Protein AF-A0A8T6VE98-F1 (afdb_monomer)

Mean predicted aligned error: 12.16 Å

Foldseek 3Di:
DKDFPDWDDDDPDIDTDIDDDPQRVCCVVVLDDDPPPPVQVVVVQVVQVVVPFQFDDDPVLSVVLNVLVVVLVVLFADPVVSVVLVVPDPPDGPVRSVVVSRVVRCVRGDPVSVVVSVVSVVVSVVSRVVRTPDDDDDD

Nearest PDB structures (foldseek):
  3kjl-assembly1_A  TM=3.772E-01  e=2.200E+00  Saccharomyces cerevisiae
  5x11-assembly2_E  TM=1.725E-01  e=3.029E+00  Bacillus spizizenii str. W23
  8ccr-assembly1_A  TM=2.391E-01  e=9.582E+00  Escherichia coli

Structure (mmCIF, N/CA/C/O backbone):
data_AF-A0A8T6VE98-F1
#
_entry.id   AF-A0A8T6VE98-F1
#
loop_
_atom_site.group_PDB
_atom_site.id
_atom_site.type_symbol
_atom_site.label_atom_id
_atom_site.label_alt_id
_atom_site.label_comp_id
_atom_site.label_asym_id
_atom_site.label_entity_id
_atom_site.label_seq_id
_atom_site.pdbx_PDB_ins_code
_atom_site.Cartn_x
_atom_site.Cartn_y
_atom_site.Cartn_z
_atom_site.occupancy
_atom_site.B_iso_or_equiv
_atom_site.auth_seq_id
_atom_site.auth_comp_id
_atom_site.auth_asym_id
_atom_site.auth_atom_id
_atom_site.pdbx_PDB_model_num
ATOM 1 N N . LEU A 1 1 ? 14.942 -5.719 -18.054 1.00 49.81 1 LEU A N 1
ATOM 2 C CA . LEU A 1 1 ? 15.530 -6.106 -19.365 1.00 49.81 1 LEU A CA 1
ATOM 3 C C . LEU A 1 1 ? 14.488 -6.857 -20.196 1.00 49.81 1 LEU A C 1
ATOM 5 O O . LEU A 1 1 ? 14.049 -7.920 -19.772 1.00 49.81 1 LEU A O 1
ATOM 9 N N . VAL A 1 2 ? 14.068 -6.310 -21.343 1.00 51.84 2 VAL A N 1
ATOM 10 C CA . VAL A 1 2 ? 13.256 -7.044 -22.334 1.00 51.84 2 VAL A CA 1
ATOM 11 C C . VAL A 1 2 ? 14.223 -7.776 -23.256 1.00 51.84 2 VAL A C 1
ATOM 13 O O . VAL A 1 2 ? 15.074 -7.137 -23.871 1.00 51.84 2 VAL A O 1
ATOM 16 N N . LYS A 1 3 ? 14.138 -9.104 -23.323 1.00 51.22 3 LYS A N 1
ATOM 17 C CA . LYS A 1 3 ? 14.939 -9.909 -24.251 1.00 51.22 3 LYS A CA 1
ATOM 18 C C . LYS A 1 3 ? 14.039 -10.409 -25.373 1.00 51.22 3 LYS A C 1
ATOM 20 O O . LYS A 1 3 ? 12.909 -10.823 -25.123 1.00 51.22 3 LYS A O 1
ATOM 25 N N . VAL A 1 4 ? 14.540 -10.380 -26.604 1.00 56.28 4 VAL A N 1
ATOM 26 C CA . VAL A 1 4 ? 13.905 -11.102 -27.710 1.00 56.28 4 VAL A CA 1
ATOM 27 C C . VAL A 1 4 ? 14.073 -12.586 -27.410 1.00 56.28 4 VAL A C 1
ATOM 29 O O . VAL A 1 4 ? 15.195 -13.080 -27.334 1.00 56.28 4 VAL A O 1
ATOM 32 N N . ALA A 1 5 ? 12.964 -13.270 -27.151 1.00 59.19 5 ALA A N 1
ATOM 33 C CA . ALA A 1 5 ? 12.965 -14.696 -26.857 1.00 59.19 5 ALA A CA 1
ATOM 34 C C . ALA A 1 5 ? 12.984 -15.520 -28.145 1.00 59.19 5 ALA A C 1
ATOM 36 O O . ALA A 1 5 ? 13.614 -16.574 -28.190 1.00 59.19 5 ALA A O 1
ATOM 37 N N . ARG A 1 6 ? 12.311 -15.032 -29.193 1.00 65.50 6 ARG A N 1
ATOM 38 C CA . ARG A 1 6 ? 12.258 -15.676 -30.507 1.00 65.50 6 ARG A CA 1
ATOM 39 C C . ARG A 1 6 ? 11.893 -14.651 -31.574 1.00 65.50 6 ARG A C 1
ATOM 41 O O . ARG A 1 6 ? 11.009 -13.833 -31.351 1.00 65.50 6 ARG A O 1
ATOM 48 N N . GLU A 1 7 ? 12.540 -14.727 -32.727 1.00 70.44 7 GLU A N 1
ATOM 49 C CA . GLU A 1 7 ? 12.092 -14.057 -33.946 1.00 70.44 7 GLU A CA 1
ATOM 50 C C . GLU A 1 7 ? 11.827 -15.116 -35.008 1.00 70.44 7 GLU A C 1
ATOM 52 O O . GLU A 1 7 ? 12.693 -15.948 -35.281 1.00 70.44 7 GLU A O 1
ATOM 57 N N . GLU A 1 8 ? 10.629 -15.101 -35.584 1.00 75.88 8 GLU A N 1
ATOM 58 C CA . GLU A 1 8 ? 10.280 -15.948 -36.720 1.00 75.88 8 GLU A CA 1
ATOM 59 C C . GLU A 1 8 ? 10.026 -15.094 -37.953 1.00 75.88 8 GLU A C 1
ATOM 61 O O . GLU A 1 8 ? 9.348 -14.069 -37.907 1.00 75.88 8 GLU A O 1
ATOM 66 N N . ARG A 1 9 ? 10.590 -15.529 -39.080 1.00 75.31 9 ARG A N 1
ATOM 67 C CA . ARG A 1 9 ? 10.278 -14.977 -40.394 1.00 75.31 9 ARG A CA 1
ATOM 68 C C . ARG A 1 9 ? 9.356 -15.936 -41.113 1.00 75.31 9 ARG A C 1
ATOM 70 O O . ARG A 1 9 ? 9.775 -17.031 -41.483 1.00 75.31 9 ARG A O 1
ATOM 77 N N . ILE A 1 10 ? 8.123 -15.498 -41.320 1.00 73.88 10 ILE A N 1
ATOM 78 C CA . ILE A 1 10 ? 7.138 -16.205 -42.127 1.00 73.88 10 ILE A CA 1
ATOM 79 C C . ILE A 1 10 ? 6.921 -15.357 -43.375 1.00 73.88 10 ILE A C 1
ATOM 81 O O . ILE A 1 10 ? 6.214 -14.351 -43.355 1.00 73.88 10 ILE A O 1
ATOM 85 N N . ASP A 1 11 ? 7.587 -15.764 -44.455 1.00 80.19 11 ASP A N 1
ATOM 86 C CA . ASP A 1 11 ? 7.559 -15.103 -45.759 1.00 80.19 11 ASP A CA 1
ATOM 87 C C . ASP A 1 11 ? 7.952 -13.612 -45.686 1.00 80.19 11 ASP A C 1
ATOM 89 O O . ASP A 1 11 ? 9.123 -13.291 -45.466 1.00 80.19 11 ASP A O 1
ATOM 93 N N . HIS A 1 12 ? 6.999 -12.690 -45.842 1.00 78.94 12 HIS A N 1
ATOM 94 C CA . HIS A 1 12 ? 7.232 -11.240 -45.781 1.00 78.94 12 HIS A CA 1
ATOM 95 C C . HIS A 1 12 ? 6.992 -10.644 -44.381 1.00 78.94 12 HIS A C 1
ATOM 97 O O . HIS A 1 12 ? 7.126 -9.434 -44.196 1.00 78.94 12 HIS A O 1
ATOM 103 N N . ILE A 1 13 ? 6.616 -11.471 -43.399 1.00 63.66 13 ILE A N 1
ATOM 104 C CA . ILE A 1 13 ? 6.259 -11.054 -42.041 1.00 63.66 13 ILE A CA 1
ATOM 105 C C . ILE A 1 13 ? 7.363 -11.475 -41.067 1.00 63.66 13 ILE A C 1
ATOM 107 O O . ILE A 1 13 ? 7.862 -12.601 -41.103 1.00 63.66 13 ILE A O 1
ATOM 111 N N . VAL A 1 14 ? 7.739 -10.550 -40.184 1.00 76.56 14 VAL A N 1
ATOM 112 C CA . VAL A 1 14 ? 8.636 -10.809 -39.053 1.00 76.56 14 VAL A CA 1
ATOM 113 C C . VAL A 1 14 ? 7.805 -10.767 -37.775 1.00 76.56 14 VAL A C 1
ATOM 115 O O . VAL A 1 14 ? 7.212 -9.734 -37.464 1.00 76.56 14 VAL A O 1
ATOM 118 N N . GLU A 1 15 ? 7.771 -11.874 -37.040 1.00 65.31 15 GLU A N 1
ATOM 119 C CA . GLU A 1 15 ? 7.159 -11.961 -35.716 1.00 65.31 15 GLU A CA 1
ATOM 120 C C . GLU A 1 15 ? 8.247 -11.976 -34.641 1.00 65.31 15 GLU A C 1
ATOM 122 O O . GLU A 1 15 ? 9.053 -12.905 -34.572 1.00 65.31 15 GLU A O 1
ATOM 127 N N . SER A 1 16 ? 8.260 -10.957 -33.780 1.00 69.19 16 SER A N 1
ATOM 128 C CA . SER A 1 16 ? 9.201 -10.845 -32.660 1.00 69.19 16 SER A CA 1
ATOM 129 C C . SER A 1 16 ? 8.479 -11.121 -31.337 1.00 69.19 16 SER A C 1
ATOM 131 O O . SER A 1 16 ? 7.616 -10.357 -30.904 1.00 69.19 16 SER A O 1
ATOM 133 N N . TYR A 1 17 ? 8.849 -12.215 -30.672 1.00 64.56 17 TYR A N 1
ATOM 134 C CA . TYR A 1 17 ? 8.337 -12.627 -29.367 1.00 64.56 17 TYR A CA 1
ATOM 135 C C . TYR A 1 17 ? 9.280 -12.131 -28.271 1.00 64.56 17 TYR A C 1
ATOM 137 O O . TYR A 1 17 ? 10.431 -12.564 -28.163 1.00 64.56 17 TYR A O 1
ATOM 145 N N . TYR A 1 18 ? 8.789 -11.223 -27.435 1.00 65.19 18 TYR A N 1
ATOM 146 C CA . TYR A 1 18 ? 9.564 -10.616 -26.357 1.00 65.19 18 TYR A CA 1
ATOM 147 C C . TYR A 1 18 ? 9.268 -11.299 -25.021 1.00 65.19 18 TYR A C 1
ATOM 149 O O . TYR A 1 18 ? 8.112 -11.440 -24.628 1.00 65.19 18 TYR A O 1
ATOM 157 N N . GLN A 1 19 ? 10.318 -11.669 -24.290 1.00 57.78 19 GLN A N 1
ATOM 158 C CA . GLN A 1 19 ? 10.224 -12.078 -22.893 1.00 57.78 19 GLN A CA 1
ATOM 159 C C . GLN A 1 19 ? 10.719 -10.929 -22.013 1.00 57.78 19 GLN A C 1
ATOM 161 O O . GLN A 1 19 ? 11.869 -10.491 -22.099 1.00 57.78 19 GLN A O 1
ATOM 166 N N . ALA A 1 20 ? 9.833 -10.433 -21.156 1.00 60.91 20 ALA A N 1
ATOM 167 C CA . ALA A 1 20 ? 10.144 -9.428 -20.149 1.00 60.91 20 ALA A CA 1
ATOM 168 C C . ALA A 1 20 ? 10.075 -10.066 -18.758 1.00 60.91 20 ALA A C 1
ATOM 170 O O . ALA A 1 20 ? 9.220 -10.915 -18.501 1.00 60.91 20 ALA A O 1
ATOM 171 N N . THR A 1 21 ? 10.955 -9.655 -17.842 1.00 55.28 21 THR A N 1
ATOM 172 C CA . THR A 1 21 ? 10.757 -9.963 -16.418 1.00 55.28 21 THR A CA 1
ATOM 173 C C . THR A 1 21 ? 9.490 -9.266 -15.917 1.00 55.28 21 THR A C 1
ATOM 175 O O . THR A 1 21 ? 9.157 -8.184 -16.407 1.00 55.28 21 THR A O 1
ATOM 178 N N . ALA A 1 22 ? 8.794 -9.855 -14.937 1.00 55.25 22 ALA A N 1
ATOM 179 C CA . ALA A 1 22 ? 7.563 -9.288 -14.374 1.00 55.25 22 ALA A CA 1
ATOM 180 C C . ALA A 1 22 ? 7.748 -7.828 -13.922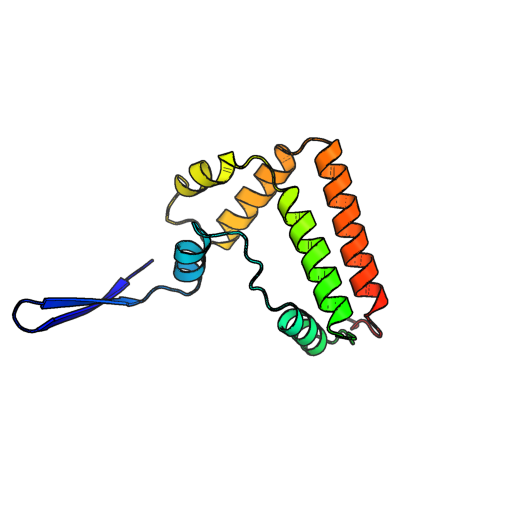 1.00 55.25 22 ALA A C 1
ATOM 182 O O . ALA A 1 22 ? 6.896 -6.992 -14.182 1.00 55.25 22 ALA A O 1
ATOM 183 N N . GLU A 1 23 ? 8.907 -7.490 -13.361 1.00 48.16 23 GLU A N 1
ATOM 184 C CA . GLU A 1 23 ? 9.288 -6.122 -12.985 1.00 48.16 23 GLU A CA 1
ATOM 185 C C . GLU A 1 23 ? 9.366 -5.174 -14.195 1.00 48.16 23 GLU A C 1
ATOM 187 O O . GLU A 1 23 ? 8.840 -4.066 -14.159 1.00 48.16 23 GLU A O 1
ATOM 192 N N . THR A 1 24 ? 9.948 -5.628 -15.314 1.00 51.03 24 THR A N 1
ATOM 193 C CA . THR A 1 24 ? 10.010 -4.844 -16.562 1.00 51.03 24 THR A CA 1
ATOM 194 C C . THR A 1 24 ? 8.619 -4.686 -17.191 1.00 51.03 24 THR A C 1
ATOM 196 O O . THR A 1 24 ? 8.321 -3.654 -17.792 1.00 51.03 24 THR A O 1
ATOM 199 N N . PHE A 1 25 ? 7.745 -5.686 -17.048 1.00 51.38 25 PHE A N 1
ATOM 200 C CA . PHE A 1 25 ? 6.347 -5.630 -17.489 1.00 51.38 25 PHE A CA 1
ATOM 201 C C . PHE A 1 25 ? 5.513 -4.663 -16.632 1.00 51.38 25 PHE A C 1
ATOM 203 O O . PHE A 1 25 ? 4.803 -3.817 -17.172 1.00 51.38 25 PHE A O 1
ATOM 210 N N . ILE A 1 26 ? 5.663 -4.723 -15.305 1.00 50.16 26 ILE A N 1
ATOM 211 C CA . ILE A 1 26 ? 5.022 -3.809 -14.349 1.00 50.16 26 ILE A CA 1
ATOM 212 C C . ILE A 1 26 ? 5.463 -2.366 -14.613 1.00 50.16 26 ILE A C 1
ATOM 214 O O . ILE A 1 26 ? 4.615 -1.479 -14.614 1.00 50.16 26 ILE A O 1
ATOM 218 N N . CYS A 1 27 ? 6.738 -2.123 -14.929 1.00 45.12 27 CYS A N 1
ATOM 219 C CA . CYS A 1 27 ? 7.204 -0.802 -15.357 1.00 45.12 27 CYS A CA 1
ATOM 220 C C . CYS A 1 27 ? 6.649 -0.399 -16.730 1.00 45.12 27 CYS A C 1
ATOM 222 O O . CYS A 1 27 ? 6.053 0.658 -16.858 1.00 45.12 27 CYS A O 1
ATOM 224 N N . SER A 1 28 ? 6.790 -1.221 -17.773 1.00 46.00 28 SER A N 1
ATOM 225 C CA . SER A 1 28 ? 6.398 -0.826 -19.142 1.00 46.00 28 SER A CA 1
ATOM 226 C C . SER A 1 28 ? 4.891 -0.607 -19.326 1.00 46.00 28 SER A C 1
ATOM 228 O O . SER A 1 28 ? 4.492 0.266 -20.095 1.00 46.00 28 SER A O 1
ATOM 230 N N . ILE A 1 29 ? 4.047 -1.339 -18.594 1.00 44.31 29 ILE A N 1
ATOM 231 C CA . ILE A 1 29 ? 2.590 -1.125 -18.578 1.00 44.31 29 ILE A CA 1
ATOM 232 C C . ILE A 1 29 ? 2.184 -0.111 -17.503 1.00 44.31 29 ILE A C 1
ATOM 234 O O . ILE A 1 29 ? 1.236 0.652 -17.706 1.00 44.31 29 ILE A O 1
ATOM 238 N N . GLY A 1 30 ? 2.907 -0.056 -16.383 1.00 40.47 30 GLY A N 1
ATOM 239 C CA . GLY A 1 30 ? 2.631 0.855 -15.272 1.00 40.47 30 GLY A CA 1
ATOM 240 C C . GLY A 1 30 ? 3.111 2.290 -15.487 1.00 40.47 30 GLY A C 1
ATOM 241 O O . GLY A 1 30 ? 2.562 3.197 -14.868 1.00 40.47 30 GLY A O 1
ATOM 242 N N . SER A 1 31 ? 4.075 2.529 -16.380 1.00 39.41 31 SER A N 1
ATOM 243 C CA . SER A 1 31 ? 4.663 3.858 -16.575 1.00 39.41 31 SER A CA 1
ATOM 244 C C . SER A 1 31 ? 3.782 4.838 -17.350 1.00 39.41 31 SER A C 1
ATOM 246 O O . SER A 1 31 ? 4.100 6.018 -17.327 1.00 39.41 31 SER A O 1
ATOM 248 N N . LEU A 1 32 ? 2.694 4.436 -18.029 1.00 37.09 32 LEU A N 1
ATOM 249 C CA . LEU A 1 32 ? 1.987 5.383 -18.917 1.00 37.09 32 LEU A CA 1
ATOM 250 C C . LEU A 1 32 ? 0.457 5.294 -19.009 1.00 37.09 32 LEU A C 1
ATOM 252 O O . LEU A 1 32 ? -0.135 6.066 -19.766 1.00 37.09 32 LEU A O 1
ATOM 256 N N . ARG A 1 33 ? -0.249 4.427 -18.271 1.00 31.73 33 ARG A N 1
ATOM 257 C CA . ARG A 1 33 ? -1.723 4.400 -18.370 1.00 31.73 33 ARG A CA 1
ATOM 258 C C . ARG A 1 33 ? -2.423 4.214 -17.039 1.00 31.73 33 ARG A C 1
ATOM 260 O O . ARG A 1 33 ? -2.829 3.112 -16.708 1.00 31.73 33 ARG A O 1
ATOM 267 N N . LYS A 1 34 ? -2.691 5.364 -16.412 1.00 36.72 34 LYS A N 1
ATOM 268 C CA . LYS A 1 34 ? -3.667 5.591 -15.340 1.00 36.72 34 LYS A CA 1
ATOM 269 C C . LYS A 1 34 ? -3.378 4.777 -14.087 1.00 36.72 34 LYS A C 1
ATOM 271 O O . LYS A 1 34 ? -3.372 3.554 -14.103 1.00 36.72 34 LYS A O 1
ATOM 276 N N . GLU A 1 35 ? -3.233 5.505 -12.991 1.00 42.50 35 GLU A N 1
ATOM 277 C CA . GLU A 1 35 ? -3.236 5.057 -11.601 1.00 42.50 35 GLU A CA 1
ATOM 278 C C . GLU A 1 35 ? -4.482 4.225 -11.269 1.00 42.50 35 GLU A C 1
ATOM 280 O O . GLU A 1 35 ? -5.382 4.633 -10.541 1.00 42.50 35 GLU A O 1
ATOM 285 N N . THR A 1 36 ? -4.558 3.041 -11.847 1.00 40.25 36 THR A N 1
ATOM 286 C CA . THR A 1 36 ? -5.557 2.053 -11.528 1.00 40.25 36 THR A CA 1
ATOM 287 C C . THR A 1 36 ? -4.850 1.190 -10.517 1.00 40.25 36 THR A C 1
ATOM 289 O O . THR A 1 36 ? -3.970 0.404 -10.864 1.00 40.25 36 THR A O 1
ATOM 292 N N . ILE A 1 37 ? -5.194 1.389 -9.251 1.00 46.50 37 ILE A N 1
ATOM 293 C CA . ILE A 1 37 ? -5.034 0.370 -8.226 1.00 46.50 37 ILE A CA 1
ATOM 294 C C . ILE A 1 37 ? -5.784 -0.862 -8.766 1.00 46.50 37 ILE A C 1
ATOM 296 O O . ILE A 1 37 ? -6.970 -1.035 -8.531 1.00 46.50 37 ILE A O 1
ATOM 300 N N . LYS A 1 38 ? -5.120 -1.671 -9.596 1.00 49.28 38 LYS A N 1
ATOM 301 C CA . LYS A 1 38 ? -5.482 -3.063 -9.886 1.00 49.28 38 LYS A CA 1
ATOM 302 C C . LYS A 1 38 ? -4.727 -3.972 -8.917 1.00 49.28 38 LYS A C 1
ATOM 304 O O . LYS A 1 38 ? -4.317 -5.068 -9.270 1.00 49.28 38 LYS A O 1
ATOM 309 N N . VAL A 1 39 ? -4.457 -3.470 -7.715 1.00 61.06 39 VAL A N 1
ATOM 310 C CA . VAL A 1 39 ? -4.163 -4.346 -6.594 1.00 61.06 39 VAL A CA 1
ATOM 311 C C . VAL A 1 39 ? -5.524 -4.854 -6.168 1.00 61.06 39 VAL A C 1
ATOM 313 O O . VAL A 1 39 ? -6.365 -4.054 -5.754 1.00 61.06 39 VAL A O 1
ATOM 316 N N . ASP A 1 40 ? 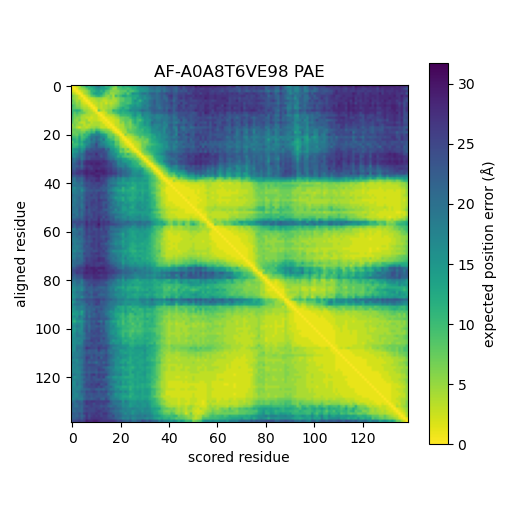-5.759 -6.147 -6.349 1.00 73.94 40 ASP A N 1
ATOM 317 C CA . ASP A 1 40 ? -6.952 -6.763 -5.801 1.00 73.94 40 ASP A CA 1
ATOM 318 C C . ASP A 1 40 ? -6.819 -6.738 -4.275 1.00 73.94 40 ASP A C 1
ATOM 320 O O . ASP A 1 40 ? -6.028 -7.466 -3.675 1.00 73.94 40 ASP A O 1
ATOM 324 N N . LEU A 1 41 ? -7.520 -5.803 -3.633 1.00 81.88 41 LEU A N 1
ATOM 325 C CA . LEU A 1 41 ? -7.470 -5.671 -2.181 1.00 81.88 41 LEU A CA 1
ATOM 326 C C . LEU A 1 41 ? -8.088 -6.887 -1.485 1.00 81.88 41 LEU A C 1
ATOM 328 O O . LEU A 1 41 ? -7.785 -7.108 -0.314 1.00 81.88 41 LEU A O 1
ATOM 332 N N . VAL A 1 42 ? -8.894 -7.691 -2.186 1.00 83.44 42 VAL A N 1
ATOM 333 C CA . VAL A 1 42 ? -9.353 -8.986 -1.676 1.00 83.44 42 VAL A CA 1
ATOM 334 C C . VAL A 1 42 ? -8.155 -9.913 -1.498 1.00 83.44 42 VAL A C 1
ATOM 336 O O . VAL A 1 42 ? -7.948 -10.416 -0.394 1.00 83.44 42 VAL A O 1
ATOM 339 N N . ASP A 1 43 ? -7.299 -10.036 -2.517 1.00 85.12 43 ASP A N 1
ATOM 340 C CA . ASP A 1 43 ? -6.074 -10.845 -2.448 1.00 85.12 43 ASP A CA 1
ATOM 341 C C . ASP A 1 43 ? -5.120 -10.348 -1.355 1.00 85.12 43 ASP A C 1
ATOM 343 O O . ASP A 1 43 ? -4.466 -11.146 -0.682 1.00 85.12 43 ASP A O 1
ATOM 347 N N . VAL A 1 44 ? -5.049 -9.030 -1.132 1.00 87.25 44 VAL A N 1
ATOM 348 C CA . VAL A 1 44 ? -4.243 -8.452 -0.043 1.00 87.25 44 VAL A CA 1
ATOM 349 C C . VAL A 1 44 ? -4.779 -8.882 1.322 1.00 87.25 44 VAL A C 1
ATOM 351 O O . VAL A 1 44 ? -4.002 -9.320 2.173 1.00 87.25 44 VAL A O 1
ATOM 354 N N . LEU A 1 45 ? -6.093 -8.784 1.547 1.00 89.12 45 LEU A N 1
ATOM 355 C CA . LEU A 1 45 ? -6.717 -9.223 2.799 1.00 89.12 45 LEU A CA 1
ATOM 356 C C . LEU A 1 45 ? -6.591 -10.743 2.990 1.00 89.12 45 LEU A C 1
ATOM 358 O O . LEU A 1 45 ? -6.339 -11.207 4.103 1.00 89.12 45 LEU A O 1
ATOM 362 N N . GLU A 1 46 ? -6.698 -11.528 1.918 1.00 88.81 46 GLU A N 1
ATOM 363 C CA . GLU A 1 46 ? -6.459 -12.972 1.957 1.00 88.81 46 GLU A CA 1
ATOM 364 C C . GLU A 1 46 ? -4.986 -13.294 2.262 1.00 88.81 46 GLU A C 1
ATOM 366 O O . GLU A 1 46 ? -4.685 -14.191 3.050 1.00 88.81 46 GLU A O 1
ATOM 371 N N . GLY A 1 47 ? -4.052 -12.520 1.708 1.00 89.62 47 GLY A N 1
ATOM 372 C CA . GLY A 1 47 ? -2.629 -12.586 2.036 1.00 89.62 47 GLY A CA 1
ATOM 373 C C . GLY A 1 47 ? -2.355 -12.303 3.514 1.00 89.62 47 GLY A C 1
ATOM 374 O O . GLY A 1 47 ? -1.588 -13.030 4.146 1.00 89.62 47 GLY A O 1
ATOM 375 N N . LEU A 1 48 ? -3.032 -11.308 4.098 1.00 90.81 48 LEU A N 1
ATOM 376 C CA . LEU A 1 48 ? -2.962 -11.025 5.536 1.00 90.81 48 LEU A CA 1
ATOM 377 C C . LEU A 1 48 ? -3.484 -12.203 6.378 1.00 90.81 48 LEU A C 1
ATOM 379 O O . LEU A 1 48 ? -2.845 -12.571 7.367 1.00 90.81 48 LEU A O 1
ATOM 383 N N . ASN A 1 49 ? -4.576 -12.846 5.949 1.00 90.69 49 ASN A N 1
ATOM 384 C CA . ASN A 1 49 ? -5.069 -14.086 6.561 1.00 90.69 49 ASN A CA 1
ATOM 385 C C . ASN A 1 49 ? -4.029 -15.216 6.509 1.00 90.69 49 ASN A C 1
ATOM 387 O O . ASN A 1 49 ? -3.815 -15.898 7.513 1.00 90.69 49 ASN A O 1
ATOM 391 N N . LYS A 1 50 ? -3.316 -15.376 5.386 1.00 92.06 50 LYS A N 1
ATOM 392 C CA . LYS A 1 50 ? -2.269 -16.404 5.219 1.00 92.06 50 LYS A CA 1
ATOM 393 C C . LYS A 1 50 ? -1.076 -16.220 6.160 1.00 92.06 50 LYS A C 1
ATOM 395 O O . LYS A 1 50 ? -0.480 -17.214 6.565 1.00 92.06 50 LYS A O 1
ATOM 400 N N . ILE A 1 51 ? -0.746 -14.984 6.540 1.00 92.06 51 ILE A N 1
ATOM 401 C CA . ILE A 1 51 ? 0.331 -14.689 7.505 1.00 92.06 51 ILE A CA 1
ATOM 402 C C . ILE A 1 51 ? -0.170 -14.561 8.958 1.00 92.06 51 ILE A C 1
ATOM 404 O O . ILE A 1 51 ? 0.600 -14.193 9.844 1.00 92.06 51 ILE A O 1
ATOM 408 N N . GLY A 1 52 ? -1.445 -14.882 9.214 1.00 90.06 52 GLY A N 1
ATOM 409 C CA . GLY A 1 52 ? -2.000 -15.064 10.558 1.00 90.06 52 GLY A CA 1
ATOM 410 C C . GLY A 1 52 ? -2.841 -13.911 11.115 1.00 90.06 52 GLY A C 1
ATOM 411 O O . GLY A 1 52 ? -3.271 -14.000 12.263 1.00 90.06 52 GLY A O 1
ATOM 412 N N . PHE A 1 53 ? -3.113 -12.849 10.347 1.00 93.06 53 PHE A N 1
ATOM 413 C CA . PHE A 1 53 ? -4.098 -11.832 10.747 1.00 93.06 53 PHE A CA 1
ATOM 414 C C . PHE A 1 53 ? -5.500 -12.323 10.429 1.00 93.06 53 PHE A C 1
ATOM 416 O O . PHE A 1 53 ? -5.794 -12.562 9.270 1.00 93.06 53 PHE A O 1
ATOM 423 N N . LYS A 1 54 ? -6.397 -12.422 11.411 1.00 91.81 54 LYS A N 1
ATOM 424 C CA . LYS A 1 54 ? -7.793 -12.798 11.137 1.00 91.81 54 LYS A CA 1
ATOM 425 C C . LYS A 1 54 ? -8.578 -11.578 10.664 1.00 91.81 54 LYS A C 1
ATOM 427 O O . LYS A 1 54 ? -9.090 -10.820 11.487 1.00 91.81 54 LYS A O 1
ATOM 432 N N . MET A 1 55 ? -8.660 -11.398 9.350 1.00 90.00 55 MET A N 1
ATOM 433 C CA . MET A 1 55 ? -9.307 -10.257 8.702 1.00 90.00 55 MET A CA 1
ATOM 434 C C . MET A 1 55 ? -10.7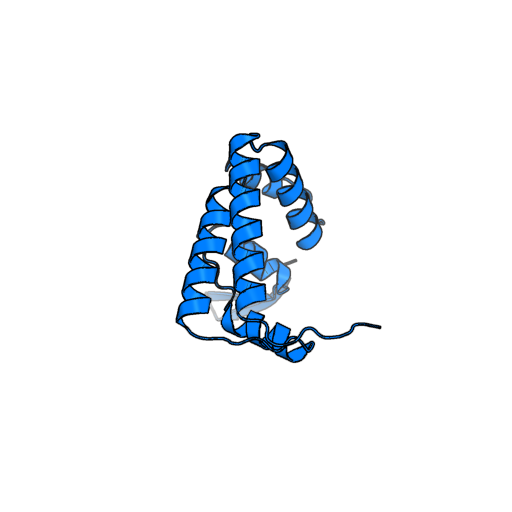30 -10.600 8.253 1.00 90.00 55 MET A C 1
ATOM 436 O O . MET A 1 55 ? -10.953 -11.612 7.590 1.00 90.00 55 MET A O 1
ATOM 440 N N . GLU A 1 56 ? -11.682 -9.717 8.540 1.00 84.38 56 GLU A N 1
ATOM 441 C CA . GLU A 1 56 ? -13.031 -9.764 7.973 1.00 84.38 56 GLU A CA 1
ATOM 442 C C . GLU A 1 56 ? -13.095 -8.962 6.671 1.00 84.38 56 GLU A C 1
ATOM 444 O O . GLU A 1 56 ? -13.102 -7.731 6.671 1.00 84.38 56 GLU A O 1
ATOM 449 N N . GLY A 1 57 ? -13.119 -9.670 5.543 1.00 68.75 57 GLY A N 1
ATOM 450 C CA . GLY A 1 57 ? -13.282 -9.072 4.221 1.00 68.75 57 GLY A CA 1
ATOM 451 C C . GLY A 1 57 ? -14.744 -9.095 3.787 1.00 68.75 57 GLY A C 1
ATOM 452 O O . GLY A 1 57 ? -15.262 -10.149 3.433 1.00 68.75 57 GLY A O 1
ATOM 453 N N . HIS A 1 58 ? -15.400 -7.936 3.789 1.00 77.62 58 HIS A N 1
ATOM 454 C CA . HIS A 1 58 ? -16.680 -7.730 3.108 1.00 77.62 58 HIS A CA 1
ATOM 455 C C . HIS A 1 58 ? -16.493 -6.725 1.967 1.00 77.62 58 HIS A C 1
ATOM 457 O O . HIS A 1 58 ? -15.671 -5.813 2.083 1.00 77.62 58 HIS A O 1
ATOM 463 N N . ASP A 1 59 ? -17.289 -6.835 0.903 1.00 80.81 59 ASP A N 1
ATOM 464 C CA . ASP A 1 59 ? -17.196 -5.963 -0.282 1.00 80.81 59 ASP A CA 1
ATOM 465 C C . ASP A 1 59 ? -17.260 -4.466 0.069 1.00 80.81 59 ASP A C 1
ATOM 467 O O . ASP A 1 59 ? -16.558 -3.640 -0.516 1.00 80.81 59 ASP A O 1
ATOM 471 N N . GLU A 1 60 ? -18.041 -4.102 1.090 1.00 84.69 60 GLU A N 1
ATOM 472 C CA . GLU A 1 60 ? -18.151 -2.720 1.569 1.00 84.69 60 GLU A CA 1
ATOM 473 C C . GLU A 1 60 ? -16.837 -2.192 2.177 1.00 84.69 60 GLU A C 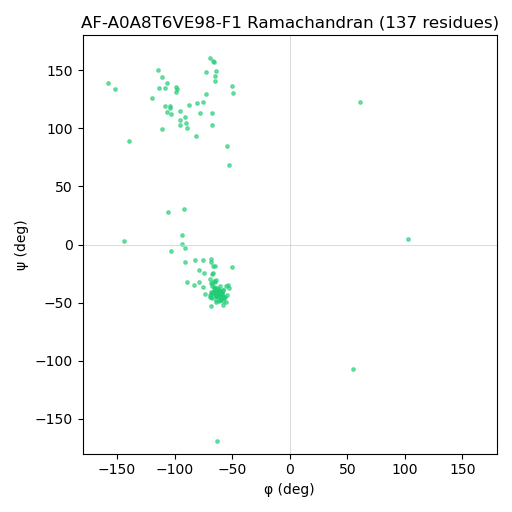1
ATOM 475 O O . GLU A 1 60 ? -16.475 -1.026 2.000 1.00 84.69 60 GLU A O 1
ATOM 480 N N . VAL A 1 61 ? -16.093 -3.046 2.883 1.00 85.94 61 VAL A N 1
ATOM 481 C CA . VAL A 1 61 ? -14.789 -2.706 3.474 1.00 85.94 61 VAL A CA 1
ATOM 482 C C . VAL A 1 61 ? -13.756 -2.513 2.374 1.00 85.94 61 VAL A C 1
ATOM 484 O O . VAL A 1 61 ? -12.998 -1.542 2.402 1.00 85.94 61 VAL A O 1
ATOM 487 N N . VAL A 1 62 ? -13.761 -3.409 1.387 1.00 86.00 62 VAL A N 1
ATOM 488 C CA . VAL A 1 62 ? -12.882 -3.326 0.220 1.00 86.00 62 VAL A CA 1
ATOM 489 C C . VAL A 1 62 ? -13.135 -2.021 -0.533 1.00 86.00 62 VAL A C 1
ATOM 491 O O . VAL A 1 62 ? -12.192 -1.277 -0.787 1.00 86.00 62 VAL A O 1
ATOM 494 N N . ALA A 1 63 ? -14.397 -1.663 -0.787 1.00 86.44 63 ALA A N 1
ATOM 495 C CA . ALA A 1 63 ? -14.747 -0.396 -1.430 1.00 86.44 63 ALA A CA 1
ATOM 496 C C . ALA A 1 63 ? -14.248 0.833 -0.642 1.00 86.44 63 ALA A C 1
ATOM 498 O O . ALA A 1 63 ? -13.701 1.768 -1.232 1.00 86.44 63 ALA A O 1
ATOM 499 N N . LYS A 1 64 ? -14.378 0.825 0.694 1.00 88.31 64 LYS A N 1
ATOM 500 C CA . LYS A 1 64 ? -13.861 1.901 1.561 1.00 88.31 64 LYS A CA 1
ATOM 501 C C . LYS A 1 64 ? -12.334 1.993 1.526 1.00 88.31 64 LYS A C 1
ATOM 503 O O . LYS A 1 64 ? -11.801 3.101 1.495 1.00 88.31 64 LYS A O 1
ATOM 508 N N . LEU A 1 65 ? -11.631 0.860 1.509 1.00 87.94 65 LEU A N 1
ATOM 509 C CA . LEU A 1 65 ? -10.174 0.836 1.365 1.00 87.94 65 LEU A CA 1
ATOM 510 C C . LEU A 1 65 ? -9.743 1.388 -0.000 1.00 87.94 65 LEU A C 1
ATOM 512 O O . LEU A 1 65 ? -8.850 2.230 -0.042 1.00 87.94 65 LEU A O 1
ATOM 516 N N . ILE A 1 66 ? -10.413 1.003 -1.094 1.00 85.62 66 ILE A N 1
ATOM 517 C CA . ILE A 1 66 ? -10.132 1.533 -2.441 1.00 85.62 66 ILE A CA 1
ATOM 518 C C . ILE A 1 66 ? -10.294 3.057 -2.475 1.00 85.62 66 ILE A C 1
ATOM 520 O O . ILE A 1 66 ? -9.437 3.751 -3.025 1.00 85.62 66 ILE A O 1
ATOM 524 N N . ASP A 1 67 ? -11.364 3.600 -1.887 1.00 88.19 67 ASP A N 1
ATOM 525 C CA . ASP A 1 67 ? -11.588 5.050 -1.840 1.00 88.19 67 ASP A CA 1
ATOM 526 C C . ASP A 1 67 ? -10.487 5.775 -1.048 1.00 88.19 67 ASP A C 1
ATOM 528 O O . ASP A 1 67 ? -9.949 6.787 -1.509 1.00 88.19 67 ASP A O 1
ATOM 532 N N . LEU A 1 68 ? -10.095 5.239 0.113 1.00 89.12 68 LEU A N 1
ATOM 533 C CA . LEU A 1 68 ? -9.014 5.805 0.924 1.00 89.12 68 LEU A CA 1
ATOM 534 C C . LEU A 1 68 ? -7.659 5.749 0.209 1.00 89.12 68 LEU A C 1
ATOM 536 O O . LEU A 1 68 ? -6.949 6.755 0.193 1.00 89.12 68 LEU A O 1
ATOM 540 N N . GLU A 1 69 ? -7.319 4.629 -0.428 1.00 84.75 69 GLU A N 1
ATOM 541 C CA . GLU A 1 69 ? -6.085 4.487 -1.210 1.00 84.75 69 GLU A CA 1
ATOM 542 C C . GLU A 1 69 ? -6.089 5.412 -2.433 1.00 84.75 69 GLU A C 1
ATOM 544 O O . GLU A 1 69 ? -5.117 6.116 -2.701 1.00 84.75 69 GLU A O 1
ATOM 549 N N . THR A 1 70 ? -7.218 5.535 -3.133 1.00 82.75 70 THR A N 1
ATOM 550 C CA . THR A 1 70 ? -7.356 6.473 -4.259 1.00 82.75 70 THR A CA 1
ATOM 551 C C . THR A 1 70 ? -7.186 7.924 -3.802 1.00 82.75 70 THR A C 1
ATOM 553 O O . THR A 1 70 ? -6.568 8.736 -4.493 1.00 82.75 70 THR A O 1
ATOM 556 N N . LYS A 1 71 ? -7.695 8.280 -2.616 1.00 84.25 71 LYS A N 1
ATOM 557 C CA . LYS A 1 71 ? -7.450 9.596 -2.009 1.00 84.25 71 LYS A CA 1
ATOM 558 C C . LYS A 1 71 ? -5.982 9.774 -1.635 1.00 84.25 71 LYS A C 1
ATOM 560 O O . LYS A 1 71 ? -5.444 10.845 -1.886 1.00 84.25 71 LYS A O 1
ATOM 565 N N . MET A 1 72 ? -5.327 8.744 -1.098 1.00 82.00 72 MET A N 1
ATOM 566 C CA . MET A 1 72 ? -3.893 8.748 -0.781 1.00 82.00 72 MET A CA 1
ATOM 567 C C . MET A 1 72 ? -3.049 9.044 -2.028 1.00 82.00 72 MET A C 1
ATOM 569 O O . MET A 1 72 ? -2.088 9.808 -1.958 1.00 82.00 72 MET A O 1
ATOM 573 N N . ILE A 1 73 ? -3.449 8.496 -3.180 1.00 74.31 73 ILE A N 1
ATOM 574 C CA . ILE A 1 73 ? -2.805 8.730 -4.474 1.00 74.31 73 ILE A CA 1
ATOM 575 C C . ILE A 1 73 ? -2.878 10.200 -4.914 1.00 74.31 73 ILE A C 1
ATOM 577 O O . ILE A 1 73 ? -1.903 10.721 -5.449 1.00 74.31 73 ILE A O 1
ATOM 581 N N . LYS A 1 74 ? -3.986 10.897 -4.640 1.00 72.50 74 LYS A N 1
ATOM 582 C CA . LYS A 1 74 ? -4.148 12.318 -5.002 1.00 72.50 74 LYS A CA 1
ATOM 583 C C . LYS A 1 74 ? -3.181 13.253 -4.276 1.00 72.50 74 LYS A C 1
ATOM 585 O O . LYS A 1 74 ? -2.995 14.374 -4.730 1.00 72.50 74 LYS A O 1
ATOM 590 N N . TYR A 1 75 ? -2.590 12.799 -3.171 1.00 71.56 75 TYR A N 1
ATOM 591 C CA . TYR A 1 75 ? -1.588 13.537 -2.401 1.00 71.56 75 TYR A CA 1
ATOM 592 C C . TYR A 1 75 ? -0.175 12.981 -2.614 1.00 71.56 75 TYR A C 1
ATOM 594 O O . TYR A 1 75 ? 0.655 13.049 -1.711 1.00 71.56 75 TYR A O 1
ATOM 602 N N . LYS A 1 76 ? 0.101 12.378 -3.776 1.00 64.44 76 LYS A N 1
ATOM 603 C CA . LYS A 1 76 ? 1.475 12.184 -4.258 1.00 64.44 76 LYS A CA 1
ATOM 604 C C . LYS A 1 76 ? 2.005 13.543 -4.715 1.00 64.44 76 LYS A C 1
ATOM 606 O O . LYS A 1 76 ? 1.213 14.392 -5.113 1.00 64.44 76 LYS A O 1
ATOM 611 N N . GLY A 1 77 ? 3.304 13.773 -4.576 1.00 59.50 77 GLY A N 1
ATOM 612 C CA . GLY A 1 77 ? 3.924 15.058 -4.871 1.00 59.50 77 GLY A CA 1
ATOM 613 C C . GLY A 1 77 ? 3.791 15.443 -6.345 1.00 59.50 77 GLY A C 1
ATOM 614 O O . GLY A 1 77 ? 3.032 14.857 -7.120 1.00 59.50 77 GLY A O 1
ATOM 615 N N . ALA A 1 78 ? 4.518 16.484 -6.741 1.00 56.78 78 ALA A N 1
ATOM 616 C CA . ALA A 1 78 ? 4.396 17.070 -8.068 1.00 56.78 78 ALA A CA 1
ATOM 617 C C . ALA A 1 78 ? 4.447 16.013 -9.194 1.00 56.78 78 ALA A C 1
ATOM 619 O O . ALA A 1 78 ? 5.379 15.212 -9.278 1.00 56.78 78 ALA A O 1
ATOM 620 N N . LYS A 1 79 ? 3.475 16.078 -10.121 1.00 59.78 79 LYS A N 1
ATOM 621 C CA . LYS A 1 79 ? 3.414 15.256 -11.352 1.00 59.78 79 LYS A CA 1
ATOM 622 C C . LYS A 1 79 ? 4.718 15.275 -12.166 1.00 59.78 79 LYS A C 1
ATOM 624 O O . LYS A 1 79 ? 4.947 14.383 -12.971 1.00 59.78 79 LYS A O 1
ATOM 629 N N . SER A 1 80 ? 5.570 16.275 -11.944 1.00 61.66 80 SER A N 1
ATOM 630 C CA . SER A 1 80 ? 6.858 16.473 -12.607 1.00 61.66 80 SER A CA 1
ATOM 631 C C . SER A 1 80 ? 7.931 15.435 -12.265 1.00 61.66 80 SER A C 1
ATOM 633 O O . SER A 1 80 ? 8.960 15.414 -12.931 1.00 61.66 80 SER A O 1
ATOM 635 N N . LEU A 1 81 ? 7.746 14.592 -11.242 1.00 68.94 81 LEU A N 1
ATOM 636 C CA . LEU A 1 81 ? 8.758 13.591 -10.880 1.00 68.94 81 LEU A CA 1
ATOM 637 C C . LEU A 1 81 ? 8.822 12.411 -11.856 1.00 68.94 81 LEU A C 1
ATOM 639 O O . LEU A 1 81 ? 9.860 11.767 -11.951 1.00 68.94 81 LEU A O 1
ATOM 643 N N . GLU A 1 82 ? 7.746 12.109 -12.583 1.00 68.12 82 GLU A N 1
ATOM 644 C CA . GLU A 1 82 ? 7.693 10.914 -13.439 1.00 68.12 82 GLU A CA 1
ATOM 645 C C . GLU A 1 82 ? 8.657 11.012 -14.624 1.00 68.12 82 GLU A C 1
ATOM 647 O O . GLU A 1 82 ? 9.392 10.061 -14.888 1.00 68.12 82 GLU A O 1
ATOM 652 N N . ASP A 1 83 ? 8.743 12.183 -15.254 1.00 70.38 83 ASP A N 1
ATOM 653 C CA . ASP A 1 83 ? 9.663 12.427 -16.368 1.00 70.38 83 ASP A CA 1
ATOM 654 C C . ASP A 1 83 ? 11.136 12.402 -15.929 1.00 70.38 83 ASP A C 1
ATOM 656 O O . ASP A 1 83 ? 12.006 11.968 -16.684 1.00 70.38 83 ASP A O 1
ATOM 660 N N . GLU A 1 84 ? 11.433 12.839 -14.701 1.00 76.31 84 GLU A N 1
ATOM 661 C CA . GLU A 1 84 ? 12.791 12.807 -14.145 1.00 76.31 84 GLU A CA 1
ATOM 662 C C . GLU A 1 84 ? 13.203 11.392 -13.722 1.00 76.31 84 GLU A C 1
ATOM 664 O O . GLU A 1 84 ? 14.340 10.983 -13.953 1.00 76.31 84 GLU A O 1
ATOM 669 N N . LEU A 1 85 ? 12.274 10.596 -13.182 1.00 74.44 85 LEU A N 1
ATOM 670 C CA . LEU A 1 85 ? 12.534 9.196 -12.834 1.00 74.44 85 LEU A CA 1
ATOM 671 C C . LEU A 1 85 ? 12.839 8.337 -14.067 1.00 74.44 85 LEU A C 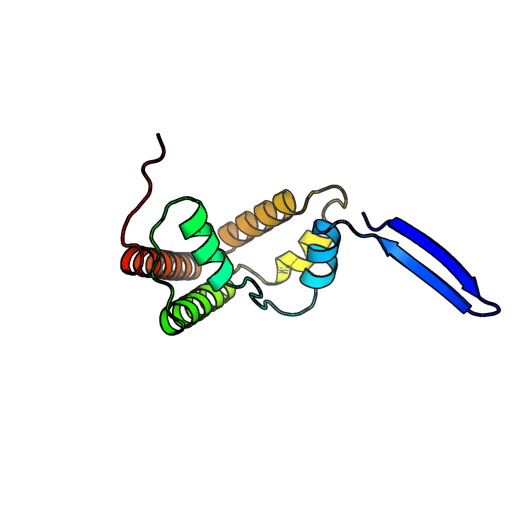1
ATOM 673 O O . LEU A 1 85 ? 13.645 7.418 -13.973 1.00 74.44 85 LEU A O 1
ATOM 677 N N . VAL A 1 86 ? 12.244 8.642 -15.226 1.00 69.88 86 VAL A N 1
ATOM 678 C CA . VAL A 1 86 ? 12.533 7.945 -16.497 1.00 69.88 86 VAL A CA 1
ATOM 679 C C . VAL A 1 86 ? 13.958 8.216 -16.995 1.00 69.88 86 VAL A C 1
ATOM 681 O O . VAL A 1 86 ? 14.521 7.392 -17.718 1.00 69.88 86 VAL A O 1
ATOM 684 N N . LYS A 1 87 ? 14.554 9.352 -16.614 1.00 77.19 87 LYS A N 1
ATOM 685 C CA . LYS A 1 87 ? 15.940 9.704 -16.962 1.00 77.19 87 LYS A CA 1
ATOM 686 C C . LYS A 1 87 ? 16.971 9.066 -16.030 1.00 77.19 87 LYS A C 1
ATOM 688 O O . LYS A 1 87 ? 18.157 9.110 -16.354 1.00 77.19 87 LYS A O 1
ATOM 693 N N . LEU A 1 88 ? 16.548 8.519 -14.886 1.00 76.19 88 LEU A N 1
ATOM 694 C CA . LEU A 1 88 ? 17.445 7.803 -13.983 1.00 76.19 88 LEU A CA 1
ATOM 695 C C . LEU A 1 88 ? 17.975 6.526 -14.640 1.00 76.19 88 LEU A C 1
ATOM 697 O O . LEU A 1 88 ? 17.399 6.002 -15.594 1.00 76.19 88 LEU A O 1
ATOM 701 N N . ASP A 1 89 ? 19.115 6.065 -14.129 1.00 68.38 89 ASP A N 1
ATOM 702 C CA . ASP A 1 89 ? 19.869 4.947 -14.684 1.00 68.38 89 ASP A CA 1
ATOM 703 C C . A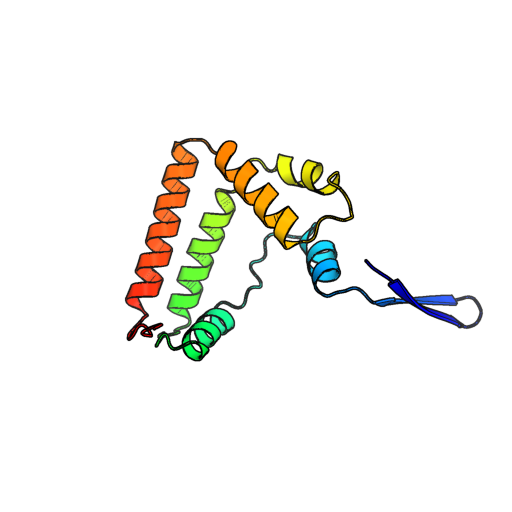SP A 1 89 ? 18.985 3.711 -14.934 1.00 68.38 89 ASP A C 1
ATOM 705 O O . ASP A 1 89 ? 18.162 3.323 -14.101 1.00 68.38 89 ASP A O 1
ATOM 709 N N . LYS A 1 90 ? 19.177 3.084 -16.101 1.00 66.44 90 LYS A N 1
ATOM 710 C CA . LYS A 1 90 ? 18.418 1.909 -16.553 1.00 66.44 90 LYS A CA 1
ATOM 711 C C . LYS A 1 90 ? 18.714 0.662 -15.720 1.00 66.44 90 LYS A C 1
ATOM 713 O O . LYS A 1 90 ? 17.956 -0.304 -15.816 1.00 66.44 90 LYS A O 1
ATOM 718 N N . ASP A 1 91 ? 19.788 0.696 -14.934 1.00 69.50 91 ASP A N 1
ATOM 719 C CA . ASP A 1 91 ? 20.223 -0.404 -14.075 1.00 69.50 91 ASP A CA 1
ATOM 720 C C . ASP A 1 91 ? 19.635 -0.343 -12.654 1.00 69.50 91 ASP A C 1
ATOM 722 O O . ASP A 1 91 ? 19.853 -1.260 -11.861 1.00 69.50 91 ASP A O 1
ATOM 726 N N . LEU A 1 92 ? 18.853 0.692 -12.317 1.00 77.25 92 LEU A N 1
ATOM 727 C CA . LEU A 1 92 ? 18.124 0.723 -11.049 1.00 77.25 92 LEU A CA 1
ATOM 728 C C . LEU A 1 92 ? 16.943 -0.249 -11.082 1.00 77.25 92 LEU A C 1
ATOM 730 O O . LEU A 1 92 ? 16.101 -0.219 -11.983 1.00 77.25 92 LEU A O 1
ATOM 734 N N . ASP A 1 93 ? 16.854 -1.093 -10.057 1.00 77.88 93 ASP A N 1
ATOM 735 C CA . ASP A 1 93 ? 15.712 -1.978 -9.886 1.00 77.88 93 ASP A CA 1
ATOM 736 C C . ASP A 1 93 ? 14.437 -1.192 -9.519 1.00 77.88 93 ASP A C 1
ATOM 738 O O . ASP A 1 93 ? 14.466 -0.051 -9.040 1.00 77.88 93 ASP A O 1
ATOM 742 N N . PHE A 1 94 ? 13.286 -1.829 -9.737 1.00 71.12 94 PHE A N 1
ATOM 743 C CA . PHE A 1 94 ? 11.975 -1.221 -9.508 1.00 71.12 94 PHE A CA 1
ATOM 744 C C . PHE A 1 94 ? 11.771 -0.749 -8.062 1.00 71.12 94 PHE A C 1
ATOM 746 O O . PHE A 1 94 ? 11.178 0.311 -7.841 1.00 71.12 94 PHE A O 1
ATOM 753 N N . MET A 1 95 ? 12.252 -1.512 -7.077 1.00 76.44 95 MET A N 1
ATOM 754 C CA . MET A 1 95 ? 12.088 -1.157 -5.670 1.00 76.44 95 MET A CA 1
ATOM 755 C C . MET A 1 95 ? 12.913 0.081 -5.331 1.00 76.44 95 MET A C 1
ATOM 757 O O . MET A 1 95 ? 12.410 0.979 -4.653 1.00 76.44 95 MET A O 1
ATOM 761 N N . THR A 1 96 ? 14.134 0.176 -5.854 1.00 81.38 96 THR A N 1
ATOM 762 C CA . THR A 1 96 ? 14.977 1.363 -5.698 1.00 81.38 96 THR A CA 1
ATOM 763 C C . THR A 1 96 ? 14.309 2.603 -6.301 1.00 81.38 96 THR A C 1
ATOM 765 O O . THR A 1 96 ? 14.171 3.619 -5.615 1.00 81.38 96 THR A O 1
ATOM 768 N N . LEU A 1 97 ? 13.784 2.516 -7.529 1.00 80.56 97 LEU A N 1
ATOM 769 C CA . LEU A 1 97 ? 13.045 3.623 -8.158 1.00 80.56 97 LEU A CA 1
ATOM 770 C C . LEU A 1 97 ? 11.779 4.009 -7.373 1.00 80.56 97 LEU A C 1
ATOM 772 O O . LEU A 1 97 ? 11.484 5.197 -7.214 1.00 80.56 97 LEU A O 1
ATOM 776 N N . HIS A 1 98 ? 11.050 3.027 -6.833 1.00 78.81 98 HIS A N 1
ATOM 777 C CA . HIS A 1 98 ? 9.879 3.265 -5.988 1.00 78.81 98 HIS A CA 1
ATOM 778 C C . HIS A 1 98 ? 10.233 4.072 -4.730 1.00 78.81 98 HIS A C 1
ATOM 780 O O . HIS A 1 98 ? 9.532 5.032 -4.393 1.00 78.81 98 HIS A O 1
ATOM 786 N N . TRP A 1 99 ? 11.323 3.716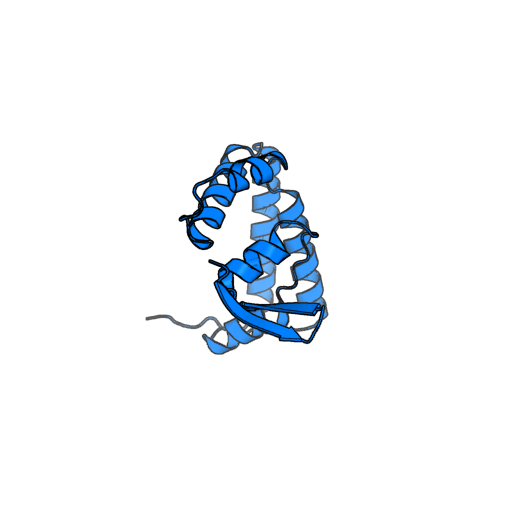 -4.044 1.00 82.75 99 TRP A N 1
ATOM 787 C CA . TRP A 1 99 ? 11.781 4.430 -2.851 1.00 82.75 99 TRP A CA 1
ATOM 788 C C . TRP A 1 99 ? 12.271 5.845 -3.163 1.00 82.75 99 TRP A C 1
ATOM 790 O O . TRP A 1 99 ? 11.903 6.773 -2.440 1.00 82.75 99 TRP A O 1
ATOM 800 N N . ILE A 1 100 ? 13.016 6.031 -4.259 1.00 85.88 100 ILE A N 1
ATOM 801 C CA . ILE A 1 100 ? 13.452 7.360 -4.719 1.00 85.88 100 ILE A CA 1
ATOM 802 C C . ILE A 1 100 ? 12.236 8.259 -4.957 1.00 85.88 100 ILE A C 1
ATOM 804 O O . ILE A 1 100 ? 12.157 9.346 -4.379 1.00 85.88 100 ILE A O 1
ATOM 808 N N . LYS A 1 101 ? 11.249 7.784 -5.735 1.00 83.06 101 LYS A N 1
ATOM 809 C CA . LYS A 1 101 ? 9.997 8.521 -5.975 1.00 83.06 101 LYS A CA 1
ATOM 810 C C . LYS A 1 101 ? 9.312 8.882 -4.662 1.00 83.06 101 LYS A C 1
ATOM 812 O O . LYS A 1 101 ? 8.955 10.035 -4.448 1.00 83.06 101 LYS A O 1
ATOM 817 N N . ARG A 1 102 ? 9.152 7.901 -3.768 1.00 82.94 102 ARG A N 1
ATOM 818 C CA . ARG A 1 102 ? 8.464 8.083 -2.486 1.00 82.94 102 ARG A CA 1
ATOM 819 C C . ARG A 1 102 ? 9.116 9.166 -1.627 1.00 82.94 102 ARG A C 1
ATOM 821 O O . ARG A 1 102 ? 8.390 9.923 -0.984 1.00 82.94 102 ARG A O 1
ATOM 828 N N . TYR A 1 103 ? 10.444 9.223 -1.567 1.00 87.88 103 TYR A N 1
ATOM 829 C CA . TYR A 1 103 ? 11.152 10.232 -0.777 1.00 87.88 103 TYR A CA 1
ATOM 830 C C . TYR A 1 103 ? 11.091 11.613 -1.419 1.00 87.88 103 TYR A C 1
ATOM 832 O O . TYR A 1 103 ? 10.790 12.577 -0.717 1.00 87.88 103 TYR A O 1
ATOM 840 N N . ALA A 1 104 ? 11.263 11.702 -2.739 1.00 86.94 104 ALA A N 1
ATOM 841 C CA . ALA A 1 104 ? 11.083 12.955 -3.464 1.00 86.94 104 ALA A CA 1
ATOM 842 C C . ALA A 1 104 ? 9.662 13.518 -3.273 1.00 86.94 104 ALA A C 1
ATOM 844 O O . ALA A 1 104 ? 9.504 14.692 -2.950 1.00 86.94 104 ALA A O 1
ATOM 845 N N . ASP A 1 105 ? 8.636 12.665 -3.361 1.00 83.75 105 ASP A N 1
ATOM 846 C CA . ASP A 1 105 ? 7.243 13.033 -3.094 1.00 83.75 105 ASP A CA 1
ATOM 847 C C . ASP A 1 105 ? 7.067 13.632 -1.691 1.00 83.75 105 ASP A C 1
ATOM 849 O O . ASP A 1 105 ? 6.393 14.644 -1.538 1.00 83.75 105 ASP A O 1
ATOM 853 N N . ILE A 1 106 ? 7.659 13.021 -0.657 1.00 86.62 106 ILE A N 1
ATOM 854 C CA . ILE A 1 106 ? 7.553 13.514 0.727 1.00 86.62 106 ILE A CA 1
ATOM 855 C C . ILE A 1 106 ? 8.234 14.877 0.880 1.00 86.62 106 ILE A C 1
ATOM 857 O O . ILE A 1 106 ? 7.680 15.750 1.536 1.00 86.62 106 ILE A O 1
ATOM 861 N N . MET A 1 107 ? 9.411 15.059 0.278 1.00 87.44 107 MET A N 1
ATOM 862 C CA . MET A 1 107 ? 10.168 16.312 0.371 1.00 87.44 107 MET A CA 1
ATOM 863 C C . MET A 1 107 ? 9.499 17.471 -0.376 1.00 87.44 107 MET A C 1
ATOM 865 O O . MET A 1 107 ? 9.686 18.622 0.006 1.00 87.44 107 MET A O 1
ATOM 869 N N . LEU A 1 108 ? 8.751 17.178 -1.444 1.00 86.44 108 LEU A N 1
ATOM 870 C CA . LEU A 1 108 ? 8.081 18.185 -2.270 1.00 86.44 108 LEU A CA 1
ATOM 871 C C . LEU A 1 108 ? 6.655 18.517 -1.813 1.00 86.44 108 LEU A C 1
ATOM 873 O O . LEU A 1 108 ? 6.103 19.518 -2.267 1.00 86.44 108 LEU A O 1
ATOM 877 N N . MET A 1 109 ? 6.043 17.697 -0.956 1.00 85.75 109 MET A N 1
ATOM 878 C CA . MET A 1 109 ? 4.730 18.000 -0.384 1.00 85.75 109 MET A CA 1
ATOM 879 C C . MET A 1 109 ? 4.794 19.231 0.514 1.00 85.75 109 MET A C 1
ATOM 881 O O . MET A 1 109 ? 5.705 19.389 1.323 1.00 85.75 109 MET A O 1
ATOM 885 N N . SER A 1 110 ? 3.759 20.063 0.439 1.00 88.69 110 SER A N 1
ATOM 886 C CA . SER A 1 110 ? 3.519 21.070 1.470 1.00 88.69 110 SER A CA 1
ATOM 887 C C . SER A 1 110 ? 3.140 20.417 2.805 1.00 88.69 110 SER A C 1
ATOM 889 O O . SER A 1 110 ? 2.604 19.307 2.849 1.00 88.69 110 SER A O 1
ATOM 891 N N . GLU A 1 111 ? 3.327 21.142 3.909 1.00 90.88 111 GLU A N 1
ATOM 892 C CA . GLU A 1 111 ? 2.886 20.701 5.242 1.00 90.88 111 GLU A CA 1
ATOM 893 C C . GLU A 1 111 ? 1.383 20.370 5.289 1.00 90.88 111 GLU A C 1
ATOM 895 O O . GLU A 1 111 ? 0.961 19.422 5.954 1.00 90.88 111 GLU A O 1
ATOM 900 N N . GLU A 1 112 ? 0.551 21.109 4.546 1.00 89.75 112 GLU A N 1
ATOM 901 C CA . GLU A 1 112 ? -0.890 20.850 4.482 1.00 89.75 112 GLU A CA 1
ATOM 902 C C . GLU A 1 112 ? -1.202 19.525 3.767 1.00 89.75 112 GLU A C 1
ATOM 904 O O . GLU A 1 112 ? -2.020 18.728 4.244 1.00 89.75 112 GLU A O 1
ATOM 909 N N . GLU A 1 113 ? -0.551 19.265 2.633 1.00 88.12 113 GLU A N 1
ATOM 910 C CA . GLU A 1 113 ? -0.683 18.003 1.897 1.00 88.12 113 GLU A CA 1
ATOM 911 C C . GLU A 1 113 ? -0.155 16.832 2.722 1.00 88.12 113 GLU A C 1
ATOM 913 O O . GLU A 1 113 ? -0.823 15.798 2.827 1.00 88.12 113 GLU A O 1
ATOM 918 N N . PHE A 1 114 ? 0.985 17.019 3.388 1.00 90.00 114 PHE A N 1
ATOM 919 C CA . PHE A 1 114 ? 1.559 16.030 4.286 1.00 90.00 114 PHE A CA 1
ATOM 920 C C . PHE A 1 114 ? 0.606 15.707 5.446 1.00 90.00 114 PHE A C 1
ATOM 922 O O . PHE A 1 114 ? 0.335 14.535 5.728 1.00 90.00 114 PHE A O 1
ATOM 929 N N . ALA A 1 115 ? 0.001 16.717 6.076 1.00 91.38 115 ALA A N 1
ATOM 930 C CA . ALA A 1 115 ? -0.994 16.523 7.128 1.00 91.38 115 ALA A CA 1
ATOM 931 C C . ALA A 1 115 ? -2.251 15.787 6.624 1.00 91.38 115 ALA A C 1
ATOM 933 O O . ALA A 1 115 ? -2.773 14.904 7.314 1.00 91.38 115 ALA A O 1
ATOM 934 N N . LYS A 1 116 ? -2.743 16.099 5.416 1.00 90.25 116 LYS A N 1
ATOM 935 C CA . LYS A 1 116 ? -3.873 15.381 4.790 1.00 90.25 116 LYS A CA 1
ATOM 936 C C . LYS A 1 116 ? -3.523 13.919 4.509 1.00 90.25 116 LYS A C 1
ATOM 938 O O . LYS A 1 116 ? -4.308 13.032 4.851 1.00 90.25 116 LYS A O 1
ATOM 943 N N . ARG A 1 117 ? -2.328 13.654 3.979 1.00 89.06 117 ARG A N 1
ATOM 944 C CA . ARG A 1 117 ? -1.815 12.298 3.742 1.00 89.06 117 ARG A CA 1
ATOM 945 C C . ARG A 1 117 ? -1.726 11.492 5.039 1.00 89.06 117 ARG A C 1
ATOM 947 O O . ARG A 1 117 ? -2.164 10.343 5.083 1.00 89.06 117 ARG A O 1
ATOM 954 N N . GLN A 1 118 ? -1.242 12.100 6.122 1.00 91.81 118 GLN A N 1
ATOM 955 C CA . GLN A 1 118 ? -1.208 11.462 7.442 1.00 91.81 118 GLN A CA 1
ATOM 956 C C . GLN A 1 118 ? -2.610 11.139 7.978 1.00 91.81 118 GLN A C 1
ATOM 958 O O . GLN A 1 118 ? -2.817 10.060 8.537 1.00 91.81 118 GLN A O 1
ATOM 963 N N . LYS A 1 119 ? -3.597 12.024 7.777 1.00 94.06 119 LYS A N 1
ATOM 964 C CA . LYS A 1 119 ? -4.996 11.755 8.159 1.00 94.06 119 LYS A CA 1
ATOM 965 C C . LYS A 1 119 ? -5.567 10.541 7.424 1.00 94.06 119 LYS A C 1
ATOM 967 O O . LYS A 1 119 ? -6.223 9.716 8.056 1.00 94.06 119 LYS A O 1
ATOM 972 N N . ILE A 1 120 ? -5.291 10.404 6.127 1.00 92.44 120 ILE A N 1
ATOM 973 C CA . ILE A 1 120 ? -5.739 9.252 5.327 1.00 92.44 120 ILE A CA 1
ATOM 974 C C . ILE A 1 120 ? -5.039 7.972 5.782 1.00 92.44 120 ILE A C 1
ATOM 976 O O . ILE A 1 120 ? -5.711 6.979 6.043 1.00 92.44 120 ILE A O 1
ATOM 980 N N . SER A 1 121 ? -3.718 8.013 5.980 1.00 92.06 121 SER A N 1
ATOM 981 C CA . SER A 1 121 ? -2.954 6.886 6.533 1.00 92.06 121 SER A CA 1
ATOM 982 C C . SER A 1 121 ? -3.528 6.412 7.875 1.00 92.06 121 SER A C 1
ATOM 984 O O . SER A 1 121 ? -3.748 5.219 8.097 1.00 92.06 121 SER A O 1
ATOM 986 N N . LYS A 1 122 ? -3.883 7.357 8.756 1.00 95.56 122 LYS A N 1
ATOM 987 C CA . LYS A 1 122 ? -4.557 7.050 10.021 1.00 95.56 122 LYS A CA 1
ATOM 988 C C . LYS A 1 122 ? -5.925 6.401 9.795 1.00 95.56 122 LYS A C 1
ATOM 990 O O . LYS A 1 122 ? -6.237 5.444 10.495 1.00 95.56 122 LYS A O 1
ATOM 995 N N . ALA A 1 123 ? -6.723 6.885 8.843 1.00 94.69 123 ALA A N 1
ATOM 996 C CA . ALA A 1 123 ? -8.028 6.306 8.522 1.00 94.69 123 ALA A CA 1
ATOM 997 C C . ALA A 1 123 ? -7.913 4.866 7.996 1.00 94.69 123 ALA A C 1
ATOM 999 O O . ALA A 1 123 ? -8.634 3.997 8.480 1.00 94.69 123 ALA A O 1
ATOM 1000 N N . ILE A 1 124 ? -6.961 4.595 7.094 1.00 92.94 124 ILE A N 1
ATOM 1001 C CA . ILE A 1 124 ? -6.669 3.240 6.597 1.00 92.94 124 ILE A CA 1
ATOM 1002 C C . ILE A 1 124 ? -6.303 2.324 7.766 1.00 92.94 124 ILE A C 1
ATOM 1004 O O . ILE A 1 124 ? -6.896 1.261 7.928 1.00 92.94 124 ILE A O 1
ATOM 1008 N N . ARG A 1 125 ? -5.392 2.764 8.646 1.00 94.38 125 ARG A N 1
ATOM 1009 C CA . ARG A 1 125 ? -5.009 1.997 9.841 1.00 94.38 125 ARG A CA 1
ATOM 1010 C C . ARG A 1 125 ? -6.210 1.671 10.730 1.00 94.38 125 ARG A C 1
ATOM 1012 O O . ARG A 1 125 ? -6.318 0.547 11.205 1.00 94.38 125 ARG A O 1
ATOM 1019 N N . GLN A 1 126 ? -7.081 2.644 10.998 1.00 95.75 126 GLN A N 1
ATOM 1020 C CA . GLN A 1 126 ? -8.263 2.418 11.837 1.00 95.75 126 GLN A CA 1
ATOM 1021 C C . GLN A 1 126 ? -9.246 1.448 11.179 1.00 95.75 126 GLN A C 1
ATOM 1023 O O . GLN A 1 126 ? -9.760 0.567 11.859 1.00 95.75 126 GLN A O 1
ATOM 1028 N N . LEU A 1 127 ? -9.454 1.561 9.864 1.00 93.06 127 LEU A N 1
ATOM 1029 C CA . LEU A 1 127 ? -10.302 0.634 9.121 1.00 93.06 127 LEU A CA 1
ATOM 1030 C C . LEU A 1 127 ? -9.752 -0.795 9.194 1.00 93.06 127 LEU A C 1
ATOM 1032 O O . LEU A 1 127 ? -10.486 -1.700 9.575 1.00 93.06 127 LEU A O 1
ATOM 1036 N N . LEU A 1 128 ? -8.456 -0.989 8.937 1.00 93.06 128 LEU A N 1
ATOM 1037 C CA . LEU A 1 128 ? -7.811 -2.302 9.032 1.00 93.06 128 LEU A CA 1
ATOM 1038 C C . LEU A 1 128 ? -7.895 -2.901 10.442 1.00 93.06 128 LEU A C 1
ATOM 1040 O O . LEU A 1 128 ? -8.152 -4.090 10.586 1.00 93.06 128 LEU A O 1
ATOM 1044 N N . LEU A 1 129 ? -7.721 -2.091 11.489 1.00 92.94 129 LEU A N 1
ATOM 1045 C CA . LEU A 1 129 ? -7.889 -2.561 12.866 1.00 92.94 129 LEU A CA 1
ATOM 1046 C C . LEU A 1 129 ? -9.341 -2.906 13.195 1.00 92.94 129 LEU A C 1
ATOM 1048 O O . LEU A 1 129 ? -9.572 -3.852 13.935 1.00 92.94 129 LEU A O 1
ATOM 1052 N N . SER A 1 130 ? -10.309 -2.168 12.648 1.00 92.75 130 SER A N 1
ATOM 1053 C CA . SER A 1 130 ? -11.730 -2.422 12.911 1.00 92.75 130 SER A CA 1
ATOM 1054 C C . SER A 1 130 ? -12.227 -3.752 12.338 1.00 92.75 130 SER A C 1
ATOM 1056 O O . SER A 1 130 ? -13.186 -4.308 12.858 1.00 92.75 130 SER A O 1
ATOM 1058 N N . ILE A 1 131 ? -11.558 -4.264 11.301 1.00 92.75 131 ILE A N 1
ATOM 1059 C CA . ILE A 1 131 ? -11.884 -5.538 10.644 1.00 92.75 131 ILE A CA 1
ATOM 1060 C C . ILE A 1 131 ? -10.938 -6.679 11.046 1.00 92.75 131 ILE A C 1
ATOM 1062 O O . ILE A 1 131 ? -11.117 -7.815 10.612 1.00 92.75 131 ILE A O 1
ATOM 1066 N N . CYS A 1 132 ? -9.897 -6.384 11.827 1.00 92.12 132 CYS A N 1
ATOM 1067 C CA . CYS A 1 132 ? -8.936 -7.373 12.295 1.00 92.12 132 CYS A CA 1
ATOM 1068 C C . CYS A 1 132 ? -9.405 -7.926 13.641 1.00 92.12 132 CYS A C 1
ATOM 1070 O O . CYS A 1 132 ? -9.370 -7.236 14.660 1.00 92.12 132 CYS A O 1
ATOM 1072 N N . ARG A 1 133 ? -9.835 -9.187 13.647 1.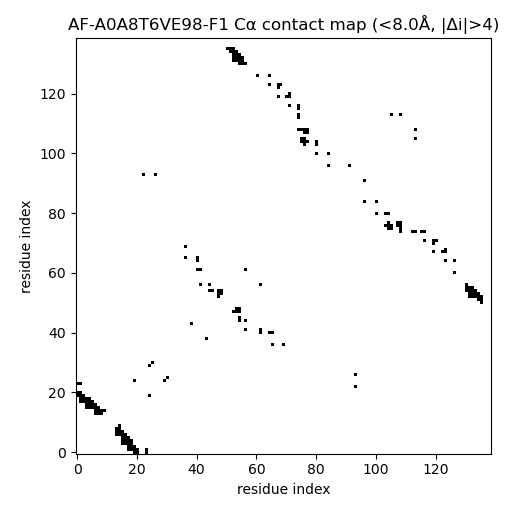00 90.31 133 ARG A N 1
ATOM 1073 C CA . ARG A 1 133 ? -10.302 -9.880 14.854 1.00 90.31 133 ARG A CA 1
ATOM 1074 C C . ARG A 1 133 ? -9.157 -10.363 15.734 1.00 90.31 133 ARG A C 1
ATOM 1076 O O . ARG A 1 133 ? -9.303 -10.439 16.949 1.00 90.31 133 ARG A O 1
ATOM 1083 N N . GLU A 1 134 ? -8.034 -10.725 15.124 1.00 91.06 134 GLU A N 1
ATOM 1084 C CA . GLU A 1 134 ? -6.880 -11.264 15.836 1.00 91.06 134 GLU A CA 1
ATOM 1085 C C . GLU A 1 134 ? -5.593 -10.942 15.083 1.00 91.06 134 GLU A C 1
ATOM 1087 O O . GLU A 1 134 ? -5.503 -11.132 13.869 1.00 91.06 134 GLU A O 1
ATOM 1092 N N . THR A 1 135 ? -4.589 -10.475 15.821 1.00 89.19 135 THR A N 1
ATOM 1093 C CA . THR A 1 135 ? -3.248 -10.222 15.296 1.00 89.19 135 THR A CA 1
ATOM 1094 C C . THR A 1 135 ? -2.324 -11.395 15.622 1.00 89.19 135 THR A C 1
ATOM 1096 O O . THR A 1 135 ? -2.302 -11.829 16.780 1.00 89.19 135 THR A O 1
ATOM 1099 N N . PRO A 1 136 ? -1.511 -11.867 14.666 1.00 89.69 136 PRO A N 1
ATOM 1100 C CA . PRO A 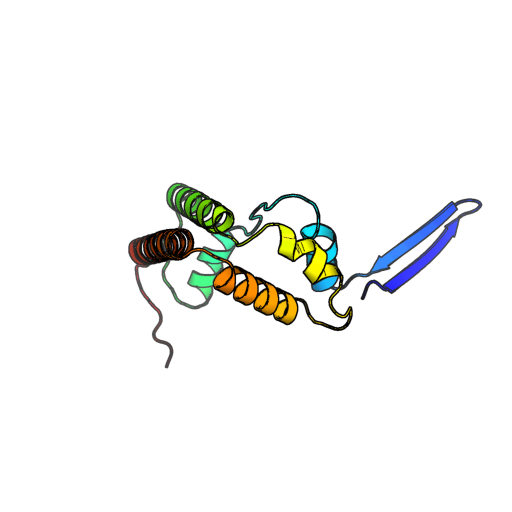1 136 ? -0.528 -12.904 14.925 1.00 89.69 136 PRO A CA 1
ATOM 1101 C C . PRO A 1 136 ? 0.534 -12.389 15.900 1.00 89.69 136 PRO A C 1
ATOM 1103 O O . PRO A 1 136 ? 0.919 -11.217 15.880 1.00 89.69 136 PRO A O 1
ATOM 1106 N N . LYS A 1 137 ? 1.030 -13.283 16.756 1.00 84.75 137 LYS A N 1
ATOM 1107 C CA . LYS A 1 137 ? 2.222 -13.024 17.563 1.00 84.75 137 LYS A CA 1
ATOM 1108 C C . LYS A 1 137 ? 3.430 -13.465 16.752 1.00 84.75 137 LYS A C 1
ATOM 1110 O O . LYS A 1 137 ? 3.710 -14.658 16.673 1.00 84.75 137 LYS A O 1
ATOM 1115 N N . PHE A 1 138 ? 4.112 -12.513 16.130 1.00 79.31 138 PHE A N 1
ATOM 1116 C CA . PHE A 1 138 ? 5.443 -12.772 15.595 1.00 79.31 138 PHE A CA 1
ATOM 1117 C C . PHE A 1 138 ? 6.412 -12.811 16.780 1.00 79.31 138 PHE A C 1
ATOM 1119 O O . PHE A 1 138 ? 6.410 -11.891 17.599 1.00 79.31 138 PHE A O 1
ATOM 1126 N N . ALA A 1 139 ? 7.112 -13.936 16.921 1.00 58.62 139 ALA A N 1
ATOM 1127 C CA . ALA A 1 139 ? 8.112 -14.157 17.962 1.00 58.62 139 ALA A CA 1
ATOM 1128 C C . ALA A 1 139 ? 9.366 -13.309 17.719 1.00 58.62 139 ALA A C 1
ATOM 1130 O O . ALA A 1 139 ? 9.691 -13.078 16.531 1.00 58.62 139 ALA A O 1
#

Secondary structure (DSSP, 8-state):
-EEEEEEEEETTEEEEEEEE-HHHHHHHHHTTS-------HHHHHHHHHHTT-EE---HHHHHHHHHHHHHHHHTSS-TTHHHHHHTS-TTS-HHHHHHHHHHHHHHHS-HHHHHHHHHHHHHHHHHHHHHEEE-----

Radius of gyration: 19.96 Å; Cα contacts (8 Å, |Δi|>4): 109; chains: 1; bounding box: 38×38×64 Å

Solvent-accessible surface area (backbone atoms only — not comparable to full-atom values): 8348 Å² total; per-residue (Å²): 107,78,41,81,71,46,75,48,76,61,90,95,44,78,48,78,43,72,46,56,47,70,70,45,45,51,44,70,58,64,73,76,63,74,97,64,82,77,66,57,60,65,58,52,48,51,50,39,40,75,74,44,29,45,59,65,87,47,75,70,57,51,54,52,50,51,53,48,52,54,54,48,58,73,59,53,33,68,81,72,52,59,70,55,60,70,70,44,68,91,84,61,52,71,66,59,53,52,52,53,52,54,51,52,26,61,73,63,40,51,73,68,49,49,52,52,45,51,53,44,54,50,50,52,52,52,54,55,53,73,35,42,78,42,77,57,83,82,128

pLDDT: mean 75.62, std 16.14, range [31.73, 95.75]

Sequence (139 aa):
LVKVAREERIDHIVESYYQATAETFICSIGSLRKETIKVDLVDVLEGLNKIGFKMEGHDEVVAKLIDLETKMIKYKGAKSLEDELVKLDKDLDFMTLHWIKRYADIMLMSEEEFAKRQKISKAIRQLLLSICRETPKFA